Protein AF-A0A176J412-F1 (afdb_monomer)

Secondary structure (DSSP, 8-state):
--GGG-TTS-HHHHHHHHHHHHHHHHHHHHHHHHHHHGGGSS-HHHHHHHHHHHHHHHHHHHHHHHHHHHHHHHHHHHHHHHHHHHHHHHHHH-

pLDDT: mean 77.38, std 12.65, range [36.78, 91.88]

Solvent-accessible surface area (backbone atoms only — not comparable to full-atom values): 5199 Å² total; per-residue (Å²): 144,69,69,95,70,42,83,86,53,73,60,63,54,58,52,51,53,55,51,46,56,53,51,35,51,49,33,42,50,52,17,52,52,41,43,69,55,18,81,83,43,101,55,39,73,62,38,40,54,51,17,53,48,39,40,56,48,42,40,52,51,52,48,53,54,52,52,51,53,41,49,55,53,52,50,54,53,53,52,55,49,57,56,52,56,53,54,58,52,54,66,74,76,108

Nearest PDB structures (foldseek):
  6s1k-assembly1_K  TM=4.709E-01  e=5.641E+00  Escherichia coli str. K-12 substr. MG1655star
  6s1k-assembly1_E  TM=5.243E-01  e=9.279E+00  Escherichia coli str. K-12 substr. MG1655star

Foldseek 3Di:
DCCVPPVLPPVPLVVLVVVLVVQLVVQLVVLVVQLVCLVVDPHSVVSPVVSVVSNVVRSVVSVVVSVVVVVVVVVVSVVVVVVVVVVVVVVVVD

Mean predicted aligned error: 10.39 Å

Sequence (94 aa):
MKEFLSFNKMITPAIITIIFYIGSGISVLTGLVMMFNSGESMTPGLQILMGLFTMLLGPFAIRIYCELLIVMFKMNESLGKIASDRNEEEEKIG

Radius of gyration: 22.11 Å; Cα contacts (8 Å, |Δi|>4): 43; chains: 1; bounding box: 52×20×63 Å

Structure (mmCIF, N/CA/C/O backbone):
data_AF-A0A176J412-F1
#
_entry.id   AF-A0A176J412-F1
#
loop_
_atom_site.group_PDB
_atom_site.id
_atom_site.type_symbol
_atom_site.label_atom_id
_atom_site.label_alt_id
_atom_site.label_comp_id
_atom_site.label_asym_id
_atom_site.label_entity_id
_atom_site.label_seq_id
_atom_site.pdbx_PDB_ins_code
_atom_site.Cartn_x
_atom_site.Cartn_y
_atom_site.Cartn_z
_atom_site.occupancy
_atom_site.B_iso_or_equiv
_atom_site.auth_seq_id
_atom_site.auth_comp_id
_atom_site.auth_asym_id
_atom_site.auth_atom_id
_atom_site.pdbx_PDB_model_num
ATOM 1 N N . MET A 1 1 ? -25.849 11.137 5.488 1.00 44.62 1 MET A N 1
ATOM 2 C CA . MET A 1 1 ? -24.488 11.483 5.008 1.00 44.62 1 MET A CA 1
ATOM 3 C C . MET A 1 1 ? -23.602 12.000 6.151 1.00 44.62 1 MET A C 1
ATOM 5 O O . MET A 1 1 ? -23.086 13.106 6.083 1.00 44.62 1 MET A O 1
ATOM 9 N N . LYS A 1 2 ? -23.436 11.218 7.227 1.00 36.78 2 LYS A N 1
ATOM 10 C CA . LYS A 1 2 ? -22.530 11.548 8.348 1.00 36.78 2 LYS A CA 1
ATOM 11 C C . LYS A 1 2 ? -21.868 10.303 8.961 1.00 36.78 2 LYS A C 1
ATOM 13 O O . LYS A 1 2 ? -21.222 10.397 9.991 1.00 36.78 2 LYS A O 1
ATOM 18 N N . GLU A 1 3 ? -22.003 9.152 8.300 1.00 47.59 3 GLU A N 1
ATOM 19 C CA . GLU A 1 3 ? -21.407 7.874 8.722 1.00 47.59 3 GLU A CA 1
ATOM 20 C C . GLU A 1 3 ? -19.999 7.643 8.164 1.00 47.59 3 GLU A C 1
ATOM 22 O O . GLU A 1 3 ? -19.293 6.759 8.632 1.00 47.59 3 GLU A O 1
ATOM 27 N N . PHE A 1 4 ? -19.538 8.468 7.218 1.00 48.25 4 PHE A N 1
ATOM 28 C CA . PHE A 1 4 ? -18.144 8.428 6.755 1.00 48.25 4 PHE A CA 1
ATOM 29 C C . PHE A 1 4 ? -17.158 9.029 7.773 1.00 48.25 4 PHE A C 1
ATOM 31 O O . PHE A 1 4 ? -15.951 8.905 7.602 1.00 48.25 4 PHE A O 1
ATOM 38 N N . LEU A 1 5 ? -17.677 9.653 8.838 1.00 49.88 5 LEU A N 1
ATOM 39 C CA . LEU A 1 5 ? -16.920 10.144 9.993 1.00 49.88 5 LEU A CA 1
ATOM 40 C C . LEU A 1 5 ? -17.249 9.357 11.269 1.00 49.88 5 LEU A C 1
ATOM 42 O O . LEU A 1 5 ? -16.953 9.806 12.375 1.00 49.88 5 LEU A O 1
ATOM 46 N N . SER A 1 6 ? -17.849 8.173 11.131 1.00 48.22 6 SER A N 1
ATOM 47 C CA . SER A 1 6 ? -17.890 7.210 12.221 1.00 48.22 6 SER A CA 1
ATOM 48 C C . SER A 1 6 ? -16.474 6.669 12.404 1.00 48.22 6 SER A C 1
ATOM 50 O O . SER A 1 6 ? -16.093 5.672 11.798 1.00 48.22 6 SER A O 1
ATOM 52 N N . PHE A 1 7 ? -15.714 7.306 13.296 1.00 50.09 7 PHE A N 1
ATOM 53 C CA . PHE A 1 7 ? -14.453 6.821 13.883 1.00 50.09 7 PHE A CA 1
ATOM 54 C C . PHE A 1 7 ? -14.543 5.389 14.470 1.00 50.09 7 PHE A C 1
ATOM 56 O O . PHE A 1 7 ? -13.547 4.853 14.937 1.00 50.09 7 PHE A O 1
ATOM 63 N N . ASN A 1 8 ? -15.728 4.773 14.428 1.00 52.12 8 ASN A N 1
ATOM 64 C CA . ASN A 1 8 ? -16.018 3.375 14.736 1.00 52.12 8 ASN A CA 1
ATOM 65 C C . ASN A 1 8 ? -15.614 2.375 13.643 1.00 52.12 8 ASN A C 1
ATOM 67 O O . ASN A 1 8 ? -15.548 1.185 13.917 1.00 52.12 8 ASN A O 1
ATOM 71 N N . LYS A 1 9 ? -15.374 2.812 12.404 1.00 51.47 9 LYS A N 1
ATOM 72 C CA . LYS A 1 9 ? -14.861 1.932 11.350 1.00 51.47 9 LYS A CA 1
ATOM 73 C C . LYS A 1 9 ? -13.480 2.434 10.992 1.00 51.47 9 LYS A C 1
ATOM 75 O O . LYS A 1 9 ? -13.363 3.549 10.491 1.00 51.47 9 LYS A O 1
ATOM 80 N N . MET A 1 10 ? -12.447 1.653 11.310 1.00 61.12 10 MET A N 1
ATOM 81 C CA . MET A 1 10 ? -11.054 2.069 11.157 1.00 61.12 10 MET A CA 1
ATOM 82 C C . MET A 1 10 ? -10.826 2.735 9.785 1.00 61.12 10 MET A C 1
ATOM 84 O O . MET A 1 10 ? -10.822 2.077 8.744 1.00 61.12 10 MET A O 1
ATOM 88 N N . ILE A 1 11 ? -10.621 4.055 9.783 1.00 70.00 11 ILE A N 1
ATOM 89 C CA . ILE A 1 11 ? -10.244 4.836 8.594 1.00 70.00 11 ILE A CA 1
ATOM 90 C C . ILE A 1 11 ? -8.812 4.475 8.167 1.00 70.00 11 ILE A C 1
ATOM 92 O O . ILE A 1 11 ? -8.487 4.443 6.981 1.00 70.00 11 ILE A O 1
ATOM 96 N N . THR A 1 12 ? -7.967 4.122 9.136 1.00 76.19 12 THR A N 1
ATOM 97 C CA . THR A 1 12 ? -6.560 3.755 8.952 1.00 76.19 12 THR A CA 1
ATOM 98 C C . THR A 1 12 ? -6.306 2.668 7.888 1.00 76.19 12 THR A C 1
ATOM 100 O O . THR A 1 12 ? -5.509 2.919 6.987 1.00 76.19 12 THR A O 1
ATOM 103 N N . PRO A 1 13 ? -6.972 1.495 7.890 1.00 78.56 13 PRO A N 1
ATOM 104 C CA . PRO A 1 13 ? -6.789 0.467 6.869 1.00 78.56 13 PRO A CA 1
ATOM 105 C C . PRO A 1 13 ? -7.258 0.929 5.487 1.00 78.56 13 PRO A C 1
ATOM 107 O O . PRO A 1 13 ? -6.625 0.581 4.491 1.00 78.56 13 PRO A O 1
ATOM 110 N N . ALA A 1 14 ? -8.302 1.759 5.397 1.00 79.38 14 ALA A N 1
ATOM 111 C CA . ALA A 1 14 ? -8.731 2.325 4.119 1.00 79.38 14 ALA A CA 1
ATOM 112 C C . ALA A 1 14 ? -7.664 3.271 3.533 1.00 79.38 14 ALA A C 1
ATOM 114 O O . ALA A 1 14 ? -7.336 3.168 2.352 1.00 79.38 14 ALA A O 1
ATOM 115 N N . IL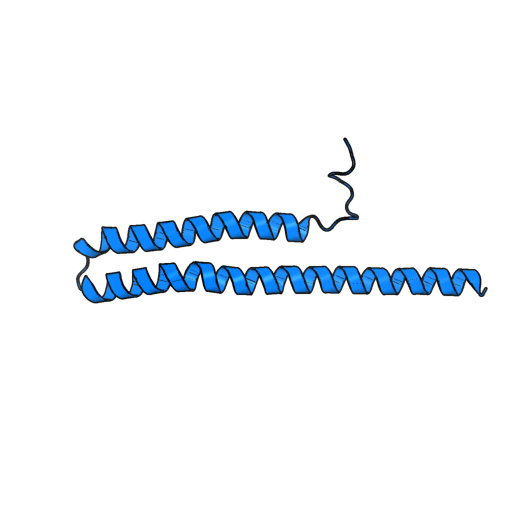E A 1 15 ? -7.057 4.124 4.366 1.00 84.44 15 ILE A N 1
ATOM 116 C CA . ILE A 1 15 ? -5.951 5.010 3.964 1.00 84.44 15 ILE A CA 1
ATOM 117 C C . ILE A 1 15 ? -4.735 4.200 3.497 1.00 84.44 15 ILE A C 1
ATOM 119 O O . ILE A 1 15 ? -4.197 4.477 2.425 1.00 84.44 15 ILE A O 1
ATOM 123 N N . ILE A 1 16 ? -4.325 3.177 4.259 1.00 85.56 16 ILE A N 1
ATOM 124 C CA . ILE A 1 16 ? -3.190 2.307 3.899 1.00 85.56 16 ILE A CA 1
ATOM 125 C C . ILE A 1 16 ? -3.424 1.653 2.531 1.00 85.56 16 ILE A C 1
ATOM 127 O O . ILE A 1 16 ? -2.515 1.603 1.707 1.00 85.56 16 ILE A O 1
ATOM 131 N N . THR A 1 17 ? -4.654 1.215 2.251 1.00 82.81 17 THR A N 1
ATOM 132 C CA . THR A 1 17 ? -5.006 0.580 0.971 1.00 82.81 17 THR A CA 1
ATOM 133 C C . THR A 1 17 ? -4.895 1.552 -0.214 1.00 82.81 17 THR A C 1
ATOM 135 O O . THR A 1 17 ? -4.434 1.170 -1.290 1.00 82.81 17 THR A O 1
ATOM 138 N N . ILE A 1 18 ? -5.263 2.824 -0.026 1.00 87.31 18 ILE A N 1
ATOM 139 C CA . ILE A 1 18 ? -5.123 3.866 -1.058 1.00 87.31 18 ILE A CA 1
ATOM 140 C C . ILE A 1 18 ? -3.643 4.169 -1.321 1.00 87.31 18 ILE A C 1
ATOM 142 O O . ILE A 1 18 ? -3.215 4.212 -2.476 1.00 87.31 18 ILE A O 1
ATOM 146 N N . ILE A 1 19 ? -2.845 4.321 -0.259 1.00 87.12 19 ILE A N 1
ATOM 147 C CA . ILE A 1 19 ? -1.395 4.542 -0.365 1.00 87.12 19 ILE A CA 1
ATOM 148 C C . ILE A 1 19 ? -0.719 3.355 -1.059 1.00 87.12 19 ILE A C 1
ATOM 150 O O . ILE A 1 19 ? 0.133 3.566 -1.917 1.00 87.12 19 ILE A O 1
ATOM 154 N N . PHE A 1 20 ? -1.128 2.120 -0.747 1.00 85.75 20 PHE A N 1
ATOM 155 C CA . PHE A 1 20 ? -0.635 0.907 -1.399 1.00 85.75 20 PHE A CA 1
ATOM 156 C C . PHE A 1 20 ? -0.839 0.954 -2.915 1.00 85.75 20 PHE A C 1
ATOM 158 O O . PHE A 1 20 ? 0.093 0.692 -3.671 1.00 85.75 20 PHE A O 1
ATOM 165 N N . TYR A 1 21 ? -2.042 1.308 -3.370 1.00 85.94 21 TYR A N 1
ATOM 166 C CA . TYR A 1 21 ? -2.356 1.325 -4.797 1.00 85.94 21 TYR A CA 1
ATOM 167 C C . TYR A 1 21 ? -1.520 2.375 -5.544 1.00 85.94 21 TYR A C 1
ATOM 169 O O . TYR A 1 21 ? -0.967 2.095 -6.609 1.00 85.94 21 TYR A O 1
ATOM 177 N N . ILE A 1 22 ? -1.356 3.559 -4.944 1.00 89.88 22 ILE A N 1
ATOM 178 C CA . ILE A 1 22 ? -0.514 4.635 -5.484 1.00 89.88 22 ILE A CA 1
ATOM 179 C C . ILE A 1 22 ? 0.964 4.220 -5.480 1.00 89.88 22 ILE A C 1
ATOM 181 O O . ILE A 1 22 ? 1.635 4.335 -6.503 1.00 89.88 22 ILE A O 1
ATOM 185 N N . GLY A 1 23 ? 1.468 3.684 -4.366 1.00 87.12 23 GLY A N 1
ATOM 186 C CA . GLY A 1 23 ? 2.853 3.231 -4.226 1.00 87.12 23 GLY A CA 1
ATOM 187 C C . GLY A 1 23 ? 3.199 2.077 -5.169 1.00 87.12 23 GLY A C 1
ATOM 188 O O . GLY A 1 23 ? 4.253 2.096 -5.800 1.00 87.12 23 GLY A O 1
ATOM 189 N N . SER A 1 24 ? 2.290 1.116 -5.344 1.00 87.94 24 SER A N 1
ATOM 190 C CA . SER A 1 24 ? 2.431 0.039 -6.329 1.00 87.94 24 SER A CA 1
ATOM 191 C C . SER A 1 24 ? 2.459 0.590 -7.754 1.00 87.94 24 SER A C 1
ATOM 193 O O . SER A 1 24 ? 3.272 0.139 -8.558 1.00 87.94 24 SER A O 1
ATOM 195 N N . GLY A 1 25 ? 1.612 1.575 -8.070 1.00 90.19 25 GLY A N 1
ATOM 196 C CA . GLY A 1 25 ? 1.623 2.246 -9.370 1.00 90.19 25 GLY A CA 1
ATOM 197 C C . GLY A 1 25 ? 2.955 2.945 -9.641 1.00 90.19 25 GLY A C 1
ATOM 198 O O . GLY A 1 25 ? 3.543 2.753 -10.702 1.00 90.19 25 GLY A O 1
ATOM 199 N N . ILE A 1 26 ? 3.478 3.677 -8.651 1.00 90.00 26 ILE A N 1
ATOM 200 C CA . ILE A 1 26 ? 4.789 4.335 -8.730 1.00 90.00 26 ILE A CA 1
ATOM 201 C C . ILE A 1 26 ? 5.905 3.302 -8.898 1.00 90.00 26 ILE A C 1
ATOM 203 O O . ILE A 1 26 ? 6.768 3.503 -9.740 1.00 90.00 26 ILE A O 1
ATOM 207 N N . SER A 1 27 ? 5.880 2.189 -8.158 1.00 88.56 27 SER A N 1
ATOM 208 C CA . SER A 1 27 ? 6.902 1.137 -8.250 1.00 88.56 27 SER A CA 1
ATOM 209 C C . SER A 1 27 ? 6.974 0.490 -9.635 1.00 88.56 27 SER A C 1
ATOM 211 O O . SER A 1 27 ? 8.058 0.139 -10.100 1.00 88.56 27 SER A O 1
ATOM 213 N N . VAL A 1 28 ? 5.830 0.311 -10.298 1.00 88.25 28 VAL A N 1
ATOM 214 C CA . VAL A 1 28 ? 5.790 -0.184 -11.681 1.00 88.25 28 VAL A CA 1
ATOM 215 C C . VAL A 1 28 ? 6.329 0.882 -12.634 1.00 88.25 28 VAL A C 1
ATOM 217 O O . VAL A 1 28 ? 7.119 0.571 -13.525 1.00 88.25 28 VAL A O 1
ATOM 220 N N . LEU A 1 29 ? 5.955 2.145 -12.415 1.00 90.81 29 LEU A N 1
ATOM 221 C CA . LEU A 1 29 ? 6.419 3.271 -13.222 1.00 90.81 29 LEU A CA 1
ATOM 222 C C . LEU A 1 29 ? 7.940 3.457 -13.124 1.00 90.81 29 LEU A C 1
ATOM 224 O O . LEU A 1 29 ? 8.600 3.614 -14.145 1.00 90.81 29 LEU A O 1
ATOM 228 N N . THR A 1 30 ? 8.513 3.393 -11.921 1.00 86.25 30 THR A N 1
ATOM 229 C CA . THR A 1 30 ? 9.960 3.521 -11.700 1.00 86.25 30 THR A CA 1
ATOM 230 C C . THR A 1 30 ? 10.733 2.354 -12.302 1.00 86.25 30 THR A C 1
ATOM 232 O O . THR A 1 30 ? 11.764 2.589 -12.929 1.00 86.25 30 THR A O 1
ATOM 235 N N . GLY A 1 31 ? 10.223 1.122 -12.194 1.00 84.88 31 GLY A N 1
ATOM 236 C CA . GLY A 1 31 ? 10.802 -0.042 -12.871 1.00 84.88 31 GLY A CA 1
ATOM 237 C C . GLY A 1 31 ? 10.834 0.130 -14.392 1.00 84.88 31 GLY A C 1
ATOM 238 O O . GLY A 1 31 ? 11.866 -0.096 -15.023 1.00 84.88 31 GLY A O 1
ATOM 239 N N . LEU A 1 32 ? 9.740 0.627 -14.977 1.00 86.62 32 LEU A N 1
ATOM 240 C CA . LEU A 1 32 ? 9.653 0.887 -16.413 1.00 86.62 32 LEU A CA 1
ATOM 241 C C . LEU A 1 32 ? 10.613 2.006 -16.851 1.00 86.62 32 LEU A C 1
ATOM 243 O O . LEU A 1 32 ? 11.348 1.852 -17.826 1.00 86.62 32 LEU A O 1
ATOM 247 N N . VAL A 1 33 ? 10.672 3.107 -16.096 1.00 87.00 33 VAL A N 1
ATOM 248 C CA . VAL A 1 33 ? 11.611 4.216 -16.334 1.00 87.00 33 VAL A CA 1
ATOM 249 C C . VAL A 1 33 ? 13.064 3.738 -16.236 1.00 87.00 33 VAL A C 1
ATOM 251 O O . VAL A 1 33 ? 13.878 4.118 -17.075 1.00 87.00 33 VAL A O 1
ATOM 254 N N . MET A 1 34 ? 13.403 2.868 -15.279 1.00 81.38 34 MET A N 1
ATOM 255 C CA . MET A 1 34 ? 14.741 2.272 -15.174 1.00 81.38 34 MET A CA 1
ATOM 256 C C . MET A 1 34 ? 15.111 1.439 -16.406 1.00 81.38 34 MET A C 1
ATOM 258 O O . MET A 1 34 ? 16.254 1.504 -16.857 1.00 81.38 34 MET A O 1
ATOM 262 N N . MET A 1 35 ? 14.157 0.699 -16.981 1.00 80.25 35 MET A N 1
ATOM 263 C CA . MET A 1 35 ? 14.386 -0.058 -18.215 1.00 80.25 35 MET A CA 1
ATOM 264 C C . MET A 1 35 ? 14.607 0.869 -19.418 1.00 80.25 35 MET A C 1
ATOM 266 O O . MET A 1 35 ? 15.529 0.626 -20.192 1.00 80.25 35 MET A O 1
ATOM 270 N N . PHE A 1 36 ? 13.846 1.961 -19.554 1.00 82.75 36 PHE A N 1
ATOM 271 C CA . PHE A 1 36 ? 14.037 2.933 -20.643 1.00 82.75 36 PHE A CA 1
ATOM 272 C C . PHE A 1 36 ? 15.354 3.721 -20.537 1.00 82.75 36 PHE A C 1
ATOM 274 O O . PHE A 1 36 ? 15.995 3.972 -21.553 1.00 82.75 36 PHE A O 1
ATOM 281 N N . ASN A 1 37 ? 15.798 4.065 -19.323 1.00 79.81 37 ASN A N 1
ATOM 282 C CA . ASN A 1 37 ? 17.063 4.785 -19.100 1.00 79.81 37 ASN A CA 1
ATOM 283 C C . ASN A 1 37 ? 18.305 3.873 -19.144 1.00 79.81 37 ASN A C 1
ATOM 285 O O . ASN A 1 37 ? 19.436 4.358 -19.118 1.00 79.81 37 ASN A O 1
ATOM 289 N N . SER A 1 38 ? 18.124 2.550 -19.231 1.00 70.75 38 SER A N 1
ATOM 290 C CA . SER A 1 38 ? 19.239 1.593 -19.278 1.00 70.75 38 SER A CA 1
ATOM 291 C C . SER A 1 38 ? 20.146 1.761 -20.506 1.00 70.75 38 SER A C 1
ATOM 293 O O . SER A 1 38 ? 21.306 1.359 -20.454 1.00 70.75 38 SER A O 1
ATOM 295 N N . GLY A 1 39 ? 19.657 2.397 -21.580 1.00 67.94 39 GLY A N 1
ATOM 296 C CA . GLY A 1 39 ? 20.418 2.647 -22.808 1.00 67.94 39 GLY A CA 1
ATOM 297 C C . GLY A 1 39 ? 21.592 3.622 -22.654 1.00 67.94 39 GLY A C 1
ATOM 298 O O . GLY A 1 39 ? 22.557 3.514 -23.402 1.00 67.94 39 GLY A O 1
ATOM 299 N N . GLU A 1 40 ? 21.554 4.525 -21.668 1.00 68.38 40 GLU A N 1
ATOM 300 C CA . GLU A 1 40 ? 22.643 5.490 -21.410 1.00 68.38 40 GLU A CA 1
ATOM 301 C C . GLU A 1 40 ? 23.655 4.999 -20.365 1.00 68.38 40 GLU A C 1
ATOM 303 O O . GLU A 1 40 ? 24.595 5.700 -19.992 1.00 68.38 40 GLU A O 1
ATOM 308 N N . SER A 1 41 ? 23.458 3.788 -19.850 1.00 66.88 41 SER A N 1
ATOM 309 C CA . SER A 1 41 ? 24.177 3.297 -18.681 1.00 66.88 41 SER A CA 1
ATOM 310 C C . SER A 1 41 ? 25.358 2.408 -19.064 1.00 66.88 41 SER A C 1
ATOM 312 O O . SER A 1 41 ? 25.285 1.617 -19.999 1.00 66.88 41 SER A O 1
ATOM 314 N N . MET A 1 42 ? 26.444 2.482 -18.289 1.00 62.62 42 MET A N 1
ATOM 315 C CA . MET A 1 42 ? 27.716 1.782 -18.548 1.00 62.62 42 MET A CA 1
ATOM 316 C C . MET A 1 42 ? 27.593 0.238 -18.571 1.00 62.62 42 MET A C 1
ATOM 318 O O . MET A 1 42 ? 28.507 -0.457 -19.010 1.00 62.62 42 MET A O 1
ATOM 322 N N . THR A 1 43 ? 26.475 -0.329 -18.096 1.00 76.75 43 THR A N 1
ATOM 323 C CA . THR A 1 43 ? 26.173 -1.772 -18.134 1.00 76.75 43 THR A CA 1
ATOM 324 C C . THR A 1 43 ? 24.663 -2.008 -18.329 1.00 76.75 43 THR A C 1
ATOM 326 O O . THR A 1 43 ? 23.938 -2.255 -17.361 1.00 76.75 43 THR A O 1
ATOM 329 N N . PRO A 1 44 ? 24.161 -1.967 -19.576 1.00 72.50 44 PRO A N 1
ATOM 330 C CA . PRO A 1 44 ? 22.724 -2.033 -19.863 1.00 72.50 44 PRO A CA 1
ATOM 331 C C . PRO A 1 44 ? 22.081 -3.358 -19.420 1.00 72.50 44 PRO A C 1
ATOM 333 O O . PRO A 1 44 ? 20.976 -3.365 -18.881 1.00 72.50 44 PRO A O 1
ATOM 336 N N . GLY A 1 45 ? 22.787 -4.488 -19.557 1.00 77.38 45 GLY A N 1
ATOM 337 C CA . GLY A 1 45 ? 22.244 -5.811 -19.217 1.00 77.38 45 GLY A CA 1
ATOM 338 C C . GLY A 1 45 ? 21.911 -5.997 -17.731 1.00 77.38 45 GLY A C 1
ATOM 339 O O . GLY A 1 45 ? 20.883 -6.581 -17.392 1.00 77.38 45 GLY A O 1
ATOM 340 N N . LEU A 1 46 ? 22.742 -5.457 -16.835 1.00 81.00 46 LEU A N 1
ATOM 341 C CA . LEU A 1 46 ? 22.540 -5.584 -15.387 1.00 81.00 46 LEU A CA 1
ATOM 342 C C . LEU A 1 46 ? 21.394 -4.685 -14.907 1.00 81.00 46 LEU A C 1
ATOM 344 O O . LEU A 1 46 ? 20.613 -5.068 -14.041 1.00 81.00 46 LEU A O 1
ATOM 348 N N . GLN A 1 47 ? 21.236 -3.519 -15.526 1.00 80.12 47 GLN A N 1
ATOM 349 C CA . GLN A 1 47 ? 20.2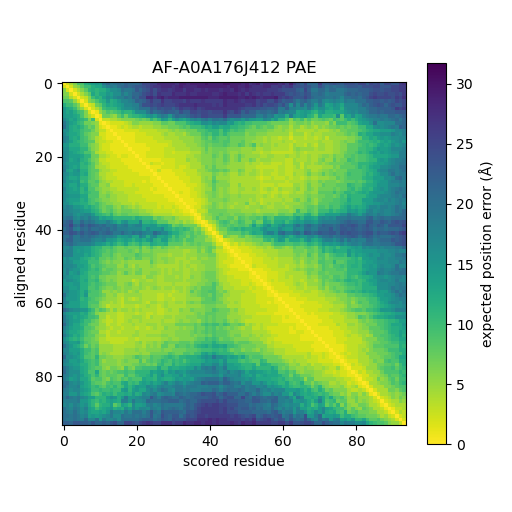02 -2.550 -15.176 1.00 80.12 47 GLN A CA 1
ATOM 350 C C . GLN A 1 47 ? 18.804 -2.987 -15.619 1.00 80.12 47 GLN A C 1
ATOM 352 O O . GLN A 1 47 ? 17.841 -2.792 -14.882 1.00 80.12 47 GLN A O 1
ATOM 357 N N . ILE A 1 48 ? 18.696 -3.652 -16.772 1.00 80.69 48 ILE A N 1
ATOM 358 C CA . ILE A 1 48 ? 17.445 -4.273 -17.231 1.00 80.69 48 ILE A CA 1
ATOM 359 C C . ILE A 1 48 ? 17.030 -5.402 -16.279 1.00 80.69 48 ILE A C 1
ATOM 361 O O . ILE A 1 48 ? 15.864 -5.481 -15.893 1.00 80.69 48 ILE A O 1
ATOM 365 N N . LEU A 1 49 ? 17.981 -6.239 -15.845 1.00 85.69 49 LEU A N 1
ATOM 366 C CA . LEU A 1 49 ? 17.718 -7.314 -14.885 1.00 85.69 49 LEU A CA 1
ATOM 367 C C . LEU A 1 49 ? 17.260 -6.762 -13.525 1.00 85.69 49 LEU A C 1
ATOM 369 O O . LEU A 1 49 ? 16.279 -7.248 -12.963 1.00 85.69 49 LEU A O 1
ATOM 373 N N . MET A 1 50 ? 17.922 -5.713 -13.026 1.00 82.75 50 MET A N 1
ATOM 374 C CA . MET A 1 50 ? 17.547 -5.034 -11.779 1.00 82.75 50 MET A CA 1
ATOM 375 C C . MET A 1 50 ? 16.201 -4.307 -11.888 1.00 82.75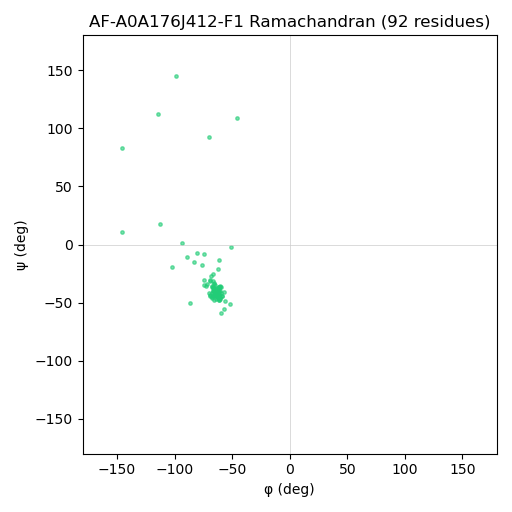 50 MET A C 1
ATOM 377 O O . MET A 1 50 ? 15.425 -4.322 -10.933 1.00 82.75 50 MET A O 1
ATOM 381 N N . GLY A 1 51 ? 15.888 -3.713 -13.043 1.00 82.44 51 GLY A N 1
ATOM 382 C CA . GLY A 1 51 ? 14.590 -3.094 -13.321 1.00 82.44 51 GLY A CA 1
ATOM 383 C C . GLY A 1 51 ? 13.454 -4.118 -13.330 1.00 82.44 51 GLY A C 1
ATOM 384 O O . GLY A 1 51 ? 12.428 -3.893 -12.693 1.00 82.44 51 GLY A O 1
ATOM 385 N N . LEU A 1 52 ? 13.669 -5.284 -13.952 1.00 84.88 52 LEU A N 1
ATOM 386 C CA . LEU A 1 52 ? 12.714 -6.397 -13.946 1.00 84.88 52 LEU A CA 1
ATOM 387 C C . LEU A 1 52 ? 12.475 -6.923 -12.522 1.00 84.88 52 LEU A C 1
ATOM 389 O O . LEU A 1 52 ? 11.331 -7.096 -12.102 1.00 84.88 52 LEU A O 1
ATOM 393 N N . PHE A 1 53 ? 13.552 -7.119 -11.756 1.00 87.12 53 PHE A N 1
ATOM 394 C CA . PHE A 1 53 ? 13.464 -7.520 -10.353 1.00 87.12 53 PHE A CA 1
ATOM 395 C C . PHE A 1 53 ? 12.729 -6.479 -9.507 1.00 87.12 53 PHE A C 1
ATOM 397 O O . PHE A 1 53 ? 11.876 -6.845 -8.710 1.00 87.12 53 PHE A O 1
ATOM 404 N N . THR A 1 54 ? 13.003 -5.189 -9.705 1.00 83.94 54 THR A N 1
ATOM 405 C CA . THR A 1 54 ? 12.340 -4.086 -8.989 1.00 83.94 54 THR A CA 1
ATOM 406 C C . THR A 1 54 ? 10.856 -3.986 -9.345 1.00 83.94 54 THR A C 1
ATOM 408 O O . THR A 1 54 ? 10.028 -3.765 -8.465 1.00 83.94 54 THR A O 1
ATOM 411 N N . MET A 1 55 ? 10.493 -4.211 -10.608 1.00 85.19 55 MET A N 1
ATOM 412 C CA . MET A 1 55 ? 9.102 -4.214 -11.064 1.00 85.19 55 MET A CA 1
ATOM 413 C C . MET A 1 55 ? 8.296 -5.383 -10.475 1.00 85.19 55 MET A C 1
ATOM 415 O O . MET A 1 55 ? 7.102 -5.226 -10.231 1.00 85.19 55 MET A O 1
ATOM 419 N N . LEU A 1 56 ? 8.934 -6.531 -10.214 1.00 85.88 56 LEU A N 1
ATOM 420 C CA . LEU A 1 56 ? 8.286 -7.696 -9.601 1.00 85.88 56 LEU A CA 1
ATOM 421 C C . LEU A 1 56 ? 8.299 -7.636 -8.063 1.00 85.88 56 LEU A C 1
ATOM 423 O O . LEU A 1 56 ? 7.261 -7.794 -7.420 1.00 85.88 56 LEU A O 1
ATOM 427 N N . LEU A 1 57 ? 9.469 -7.393 -7.463 1.00 88.06 57 LEU A N 1
ATOM 428 C CA . LE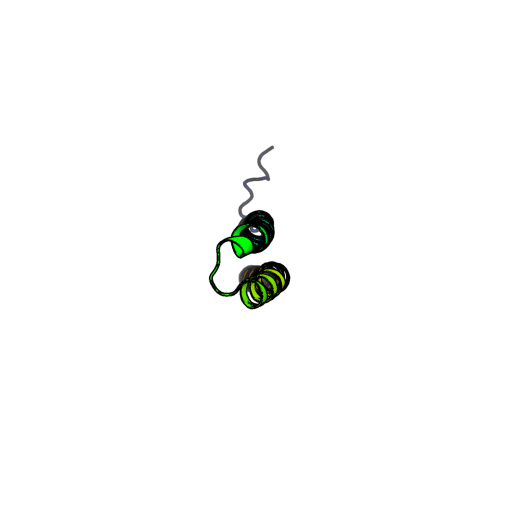U A 1 57 ? 9.654 -7.362 -6.010 1.00 88.06 57 LEU A CA 1
ATOM 429 C C . LEU A 1 57 ? 9.087 -6.104 -5.362 1.00 88.06 57 LEU A C 1
ATOM 431 O O . LEU A 1 57 ? 8.658 -6.182 -4.217 1.00 88.06 57 LEU A O 1
ATOM 435 N N . GLY A 1 58 ? 9.067 -4.961 -6.049 1.00 86.88 58 GLY A N 1
ATOM 436 C CA . GLY A 1 58 ? 8.572 -3.704 -5.488 1.00 86.88 58 GLY A CA 1
ATOM 437 C C . GLY A 1 58 ? 7.107 -3.798 -5.046 1.00 86.88 58 GLY A C 1
ATOM 438 O O . GLY A 1 58 ? 6.828 -3.668 -3.851 1.00 86.88 58 GLY A O 1
ATOM 439 N N . PRO A 1 59 ? 6.164 -4.130 -5.950 1.00 86.06 59 PRO A N 1
ATOM 440 C CA . PRO A 1 59 ? 4.762 -4.344 -5.593 1.00 86.06 59 PRO A CA 1
ATOM 441 C C . PRO A 1 59 ? 4.571 -5.487 -4.590 1.00 86.06 59 PRO A C 1
ATOM 443 O O . PRO A 1 59 ? 3.710 -5.399 -3.713 1.00 86.06 59 PRO A O 1
ATOM 446 N N . PHE A 1 60 ? 5.378 -6.549 -4.696 1.00 90.69 60 PHE A N 1
ATOM 447 C CA . PHE A 1 60 ? 5.295 -7.721 -3.824 1.00 90.69 60 PHE A CA 1
ATOM 448 C C . PHE A 1 60 ? 5.695 -7.407 -2.375 1.00 90.69 60 PHE A C 1
ATOM 450 O O . PHE A 1 60 ? 4.983 -7.767 -1.438 1.00 90.69 60 PHE A O 1
ATOM 457 N N . ALA A 1 61 ? 6.788 -6.669 -2.177 1.00 87.44 61 ALA A N 1
ATOM 458 C CA . ALA A 1 61 ? 7.205 -6.202 -0.861 1.00 87.44 61 ALA A CA 1
ATOM 459 C C . ALA A 1 61 ? 6.162 -5.241 -0.271 1.00 87.44 61 ALA A C 1
ATOM 461 O O . ALA A 1 61 ? 5.735 -5.419 0.869 1.00 87.44 61 ALA A O 1
ATOM 462 N N . ILE A 1 62 ? 5.685 -4.272 -1.061 1.00 86.62 62 ILE A N 1
ATOM 463 C CA . ILE A 1 62 ? 4.662 -3.305 -0.631 1.00 86.62 62 ILE A CA 1
ATOM 464 C C . ILE A 1 62 ? 3.363 -4.024 -0.213 1.00 86.62 62 ILE A C 1
ATOM 466 O O . ILE A 1 62 ? 2.753 -3.638 0.787 1.00 86.62 62 ILE A O 1
ATOM 470 N N . ARG A 1 63 ? 2.983 -5.112 -0.903 1.00 88.81 63 ARG A N 1
ATOM 471 C CA . ARG A 1 63 ? 1.858 -6.002 -0.547 1.00 88.81 63 ARG A CA 1
ATOM 472 C C . ARG A 1 63 ? 2.0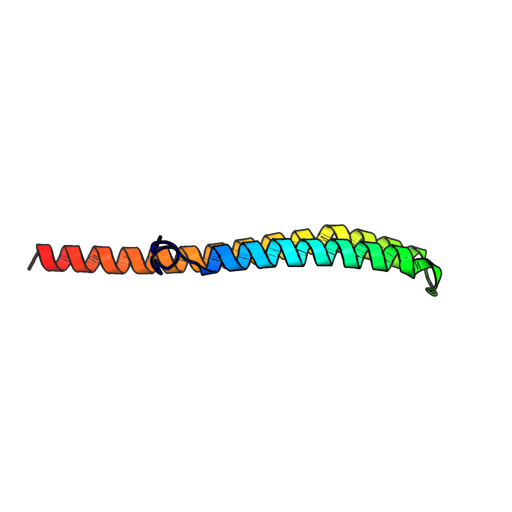17 -6.572 0.857 1.00 88.81 63 ARG A C 1
ATOM 474 O O . ARG A 1 63 ? 1.140 -6.375 1.694 1.00 88.81 63 ARG A O 1
ATOM 481 N N . ILE A 1 64 ? 3.150 -7.227 1.113 1.00 91.88 64 ILE A N 1
ATOM 482 C CA . ILE A 1 64 ? 3.441 -7.883 2.394 1.00 91.88 64 ILE A CA 1
ATOM 483 C C . ILE A 1 64 ? 3.437 -6.864 3.537 1.00 91.88 64 ILE A C 1
ATOM 485 O O . ILE A 1 64 ? 2.793 -7.090 4.561 1.00 91.88 64 ILE A O 1
ATOM 489 N N . TYR A 1 65 ? 4.105 -5.720 3.354 1.00 88.62 65 TYR A N 1
ATOM 490 C CA . TYR A 1 65 ? 4.140 -4.663 4.366 1.00 88.62 65 TYR A CA 1
ATOM 491 C C . TYR A 1 65 ? 2.746 -4.096 4.659 1.00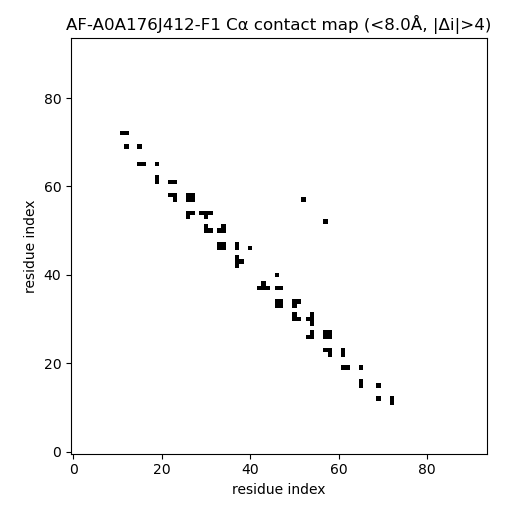 88.62 65 TYR A C 1
ATOM 493 O O . TYR A 1 65 ? 2.390 -3.927 5.825 1.00 88.62 65 TYR A O 1
ATOM 501 N N . CYS A 1 66 ? 1.933 -3.831 3.632 1.00 86.44 66 CYS A N 1
ATOM 502 C CA . CYS A 1 66 ? 0.584 -3.300 3.831 1.00 86.44 66 CYS A CA 1
ATOM 503 C C . CYS A 1 66 ? -0.348 -4.299 4.526 1.00 86.44 66 CYS A C 1
ATOM 505 O O . CYS A 1 66 ? -1.107 -3.892 5.406 1.00 86.44 66 CYS A O 1
ATOM 507 N N . GLU A 1 67 ? -0.277 -5.592 4.191 1.00 86.31 67 GLU A N 1
ATOM 508 C CA . GLU A 1 67 ? -1.039 -6.634 4.891 1.00 86.31 67 GLU A CA 1
ATOM 509 C C . GLU A 1 67 ? -0.649 -6.714 6.371 1.00 86.31 67 GLU A C 1
ATOM 511 O O . GLU A 1 67 ? -1.534 -6.717 7.228 1.00 86.31 67 GLU A O 1
ATOM 516 N N . LEU A 1 68 ? 0.650 -6.668 6.691 1.00 90.56 68 LEU A N 1
ATOM 517 C CA . LEU A 1 68 ? 1.120 -6.661 8.080 1.00 90.56 68 LEU A CA 1
ATOM 518 C C . LEU A 1 68 ? 0.595 -5.449 8.864 1.00 90.56 68 LEU A C 1
ATOM 520 O O . LEU A 1 68 ? 0.121 -5.597 9.991 1.00 90.56 68 LEU A O 1
ATOM 524 N N . LEU A 1 69 ? 0.649 -4.254 8.264 1.00 87.62 69 LEU A N 1
ATOM 525 C CA . LEU A 1 69 ? 0.152 -3.025 8.885 1.00 87.62 69 LEU A CA 1
ATOM 526 C C . LEU A 1 69 ? -1.351 -3.111 9.164 1.00 87.62 69 LEU A C 1
ATOM 528 O O . LEU A 1 69 ? -1.791 -2.815 10.275 1.00 87.62 69 LEU A O 1
ATOM 532 N N . ILE A 1 70 ? -2.142 -3.553 8.183 1.00 86.06 70 ILE A N 1
ATOM 533 C CA . ILE A 1 70 ? -3.592 -3.715 8.341 1.00 86.06 70 ILE A CA 1
ATOM 534 C C . ILE A 1 70 ? -3.901 -4.742 9.435 1.00 86.06 70 ILE A C 1
ATOM 536 O O . ILE A 1 70 ? -4.770 -4.493 10.270 1.00 86.06 70 ILE A O 1
ATOM 540 N N . VAL A 1 71 ? -3.188 -5.871 9.466 1.00 87.75 71 VAL A N 1
ATOM 541 C CA . VAL A 1 71 ? -3.374 -6.920 10.479 1.00 87.75 71 VAL A CA 1
ATOM 542 C C . VAL A 1 71 ? -3.100 -6.391 11.888 1.00 87.75 71 VAL A C 1
ATOM 544 O O . VAL A 1 71 ? -3.926 -6.601 12.774 1.00 87.75 71 VAL A O 1
ATOM 547 N N . MET A 1 72 ? -2.008 -5.649 12.095 1.00 86.19 72 MET A N 1
ATOM 548 C CA . MET A 1 72 ? -1.687 -5.035 13.395 1.00 86.19 72 MET A CA 1
ATOM 549 C C . MET A 1 72 ? -2.795 -4.093 13.867 1.00 86.19 72 MET A C 1
ATOM 551 O O . MET A 1 72 ? -3.237 -4.142 15.016 1.00 86.19 72 MET 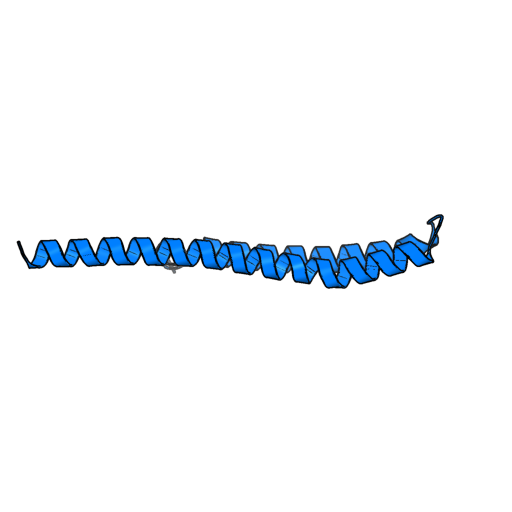A O 1
ATOM 555 N N . PHE A 1 73 ? -3.295 -3.270 12.951 1.00 82.94 73 PHE A N 1
ATOM 556 C CA . PHE A 1 73 ? -4.377 -2.341 13.225 1.00 82.94 73 PHE A CA 1
ATOM 557 C C . PHE A 1 73 ? -5.699 -3.068 13.552 1.00 82.94 73 PHE A C 1
ATOM 559 O O . PHE A 1 73 ? -6.388 -2.667 14.491 1.00 82.94 73 PHE A O 1
ATOM 566 N N . LYS A 1 74 ? -6.033 -4.163 12.851 1.00 77.38 74 LYS A N 1
ATOM 567 C CA . LYS A 1 74 ? -7.223 -4.991 13.152 1.00 77.38 74 LYS A CA 1
ATOM 568 C C . LYS A 1 74 ? -7.105 -5.718 14.490 1.00 77.38 74 LYS A C 1
ATOM 570 O O . LYS A 1 74 ? -8.100 -5.891 15.192 1.00 77.38 74 LYS A O 1
ATOM 575 N N . MET A 1 75 ? -5.899 -6.150 14.850 1.00 84.44 75 MET A N 1
ATOM 576 C CA . MET A 1 75 ? -5.641 -6.771 16.146 1.00 84.44 75 MET A CA 1
ATOM 577 C C . MET A 1 75 ? -5.902 -5.768 17.275 1.00 84.44 75 MET A C 1
ATOM 579 O O . MET A 1 75 ? -6.623 -6.087 18.213 1.00 84.44 75 MET A O 1
ATOM 583 N N . ASN A 1 76 ? -5.417 -4.531 17.137 1.00 82.88 76 ASN A N 1
ATOM 584 C CA . ASN A 1 76 ? -5.660 -3.468 18.113 1.00 82.88 76 ASN A CA 1
ATOM 585 C C . ASN A 1 76 ? -7.159 -3.158 18.308 1.00 82.88 76 ASN A C 1
ATOM 587 O O . ASN A 1 76 ? -7.620 -3.005 19.436 1.00 82.88 76 ASN A O 1
ATOM 591 N N . GLU A 1 77 ? -7.936 -3.122 17.223 1.00 76.19 77 GLU A N 1
ATOM 592 C CA . GLU A 1 77 ? -9.397 -2.959 17.294 1.00 76.19 77 GLU A CA 1
ATOM 593 C C . GLU A 1 77 ? -10.068 -4.130 18.033 1.00 76.19 77 GLU A C 1
ATOM 595 O O . GLU A 1 77 ? -10.924 -3.923 18.893 1.00 76.19 77 GLU A O 1
ATOM 600 N N . SER A 1 78 ? -9.634 -5.362 17.749 1.00 80.00 78 SER A N 1
ATOM 601 C CA . SER A 1 78 ? -10.165 -6.571 18.394 1.00 80.00 78 SER A CA 1
ATOM 602 C C . SER A 1 78 ? -9.905 -6.573 19.906 1.00 80.00 78 SER A C 1
ATOM 604 O O . SER A 1 78 ? -10.794 -6.921 20.679 1.00 80.00 78 SER A O 1
ATOM 606 N N . LEU A 1 79 ? -8.719 -6.129 20.339 1.00 75.38 79 LEU A N 1
ATOM 607 C CA . LEU A 1 79 ? -8.373 -5.987 21.757 1.00 75.38 79 LEU A CA 1
ATOM 608 C C . LEU A 1 79 ? -9.237 -4.930 22.461 1.00 75.38 79 LEU A C 1
ATOM 610 O O . LEU A 1 79 ? -9.720 -5.177 23.565 1.00 75.38 79 LEU A O 1
ATOM 614 N N . GLY A 1 80 ? -9.462 -3.777 21.821 1.00 77.81 80 GLY A N 1
ATOM 615 C CA . GLY A 1 80 ? -10.341 -2.735 22.360 1.00 77.81 80 GLY A CA 1
ATOM 616 C C . GLY A 1 80 ? -11.781 -3.221 22.549 1.00 77.81 80 GLY A C 1
ATOM 617 O O . GLY A 1 80 ? -12.422 -2.892 23.544 1.00 77.81 80 GLY A O 1
ATOM 618 N N . LYS A 1 81 ? -12.263 -4.070 21.636 1.00 77.25 81 LYS A N 1
ATOM 619 C CA . LYS A 1 81 ? -13.606 -4.653 21.707 1.00 77.25 81 LYS A CA 1
ATOM 620 C C . LYS A 1 81 ? -13.762 -5.629 22.876 1.00 77.25 81 LYS A C 1
ATOM 622 O O . LYS A 1 81 ? -14.700 -5.496 23.651 1.00 77.25 81 LYS A O 1
ATOM 627 N N . ILE A 1 82 ? -12.790 -6.524 23.071 1.00 77.62 82 ILE A N 1
ATOM 628 C CA . ILE A 1 82 ? -12.775 -7.476 24.198 1.00 77.62 82 ILE A CA 1
ATOM 629 C C . ILE A 1 82 ? -12.732 -6.745 25.553 1.00 77.62 82 ILE A C 1
ATOM 631 O O . ILE A 1 82 ? -13.346 -7.189 26.521 1.00 77.62 82 ILE A O 1
ATOM 635 N N . ALA A 1 83 ? -12.012 -5.621 25.640 1.00 76.31 83 ALA A N 1
ATOM 636 C CA . ALA A 1 83 ? -11.972 -4.812 26.857 1.00 76.31 83 ALA A CA 1
ATOM 637 C C . ALA A 1 83 ? -13.326 -4.150 27.173 1.00 76.31 83 ALA A C 1
ATOM 639 O O . ALA A 1 83 ? -13.697 -4.068 28.341 1.00 76.31 83 ALA A O 1
ATOM 640 N N . SER A 1 84 ? -14.061 -3.708 26.148 1.00 73.94 84 SER A N 1
ATOM 641 C CA . SER A 1 84 ? -15.401 -3.131 26.312 1.00 73.94 84 SER A CA 1
ATOM 642 C C . SER A 1 84 ? -16.428 -4.181 26.736 1.00 73.94 84 SER A C 1
ATOM 644 O O . SER A 1 84 ? -17.192 -3.926 27.662 1.00 73.94 84 SER A O 1
ATOM 646 N N . ASP A 1 85 ? -16.406 -5.365 26.114 1.00 77.06 85 ASP A N 1
ATOM 647 C CA . ASP A 1 85 ? -17.342 -6.454 26.427 1.00 77.06 85 ASP A CA 1
ATOM 648 C C . ASP A 1 85 ? -17.204 -6.912 27.893 1.00 77.06 85 ASP A C 1
ATOM 650 O O . ASP A 1 85 ? -18.207 -7.156 28.559 1.00 77.06 85 ASP A O 1
ATOM 654 N N . ARG A 1 86 ? -15.982 -6.941 28.452 1.00 74.81 86 ARG A N 1
ATOM 655 C CA . ARG A 1 86 ? -15.784 -7.270 29.878 1.00 74.81 86 ARG A CA 1
ATOM 656 C C . ARG A 1 86 ? -16.383 -6.250 30.847 1.00 74.81 86 ARG A C 1
ATOM 658 O O . ARG A 1 86 ? -16.857 -6.651 31.903 1.00 74.81 86 ARG A O 1
ATOM 665 N N . ASN A 1 87 ? -16.372 -4.959 30.51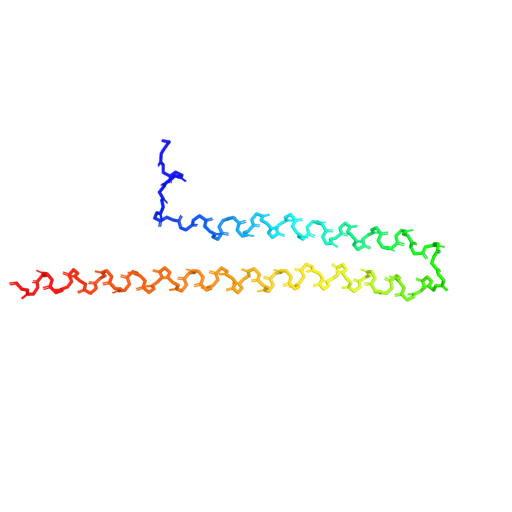8 1.00 68.81 87 ASN A N 1
ATOM 666 C CA . ASN A 1 87 ? -16.924 -3.933 31.410 1.00 68.81 87 ASN A CA 1
ATOM 667 C C . ASN A 1 87 ? -18.460 -3.986 31.464 1.00 68.81 87 ASN A C 1
ATOM 669 O O . ASN A 1 87 ? -19.039 -3.752 32.521 1.00 68.81 87 ASN A O 1
ATOM 673 N N . GLU A 1 88 ? -19.122 -4.335 30.355 1.00 69.62 88 GLU A N 1
ATOM 674 C CA . GLU A 1 88 ? -20.578 -4.545 30.339 1.00 69.62 88 GLU A CA 1
ATOM 675 C C . GLU A 1 88 ? -21.006 -5.796 31.113 1.00 69.62 88 GLU A C 1
ATOM 677 O O . GLU A 1 88 ? -22.112 -5.838 31.655 1.00 69.62 88 GLU A O 1
ATOM 682 N N . GLU A 1 89 ? -20.161 -6.828 31.160 1.00 70.88 89 GLU A N 1
ATOM 683 C CA . GLU A 1 89 ? -20.421 -8.003 31.990 1.00 70.88 89 GLU A CA 1
ATOM 684 C C . GLU A 1 89 ? -20.301 -7.665 33.481 1.00 70.88 89 GLU A C 1
ATOM 686 O O . GLU A 1 89 ? -21.196 -8.028 34.235 1.00 70.88 89 GLU A O 1
ATOM 691 N N . GLU A 1 90 ? -19.291 -6.905 33.918 1.00 63.16 90 GLU A N 1
ATOM 692 C CA . GLU A 1 90 ? -19.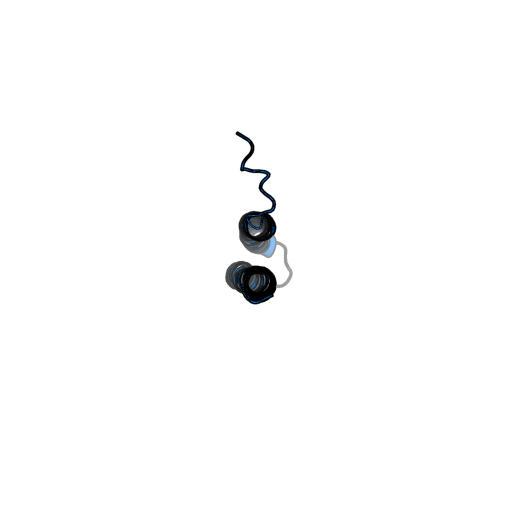176 -6.517 35.336 1.00 63.16 90 GLU A CA 1
ATOM 693 C C . GLU A 1 90 ? -20.308 -5.584 35.807 1.00 63.16 90 GLU A C 1
ATOM 695 O O . GLU A 1 90 ? -20.786 -5.737 36.929 1.00 63.16 90 GLU A O 1
ATOM 700 N N . GLU A 1 91 ? -20.816 -4.688 34.950 1.00 67.62 91 GLU A N 1
ATOM 701 C CA . GLU A 1 91 ? -21.975 -3.834 35.271 1.00 67.62 91 GLU A CA 1
ATOM 702 C C . GLU A 1 91 ? -23.291 -4.626 35.392 1.00 67.62 91 GLU A C 1
ATOM 704 O O . GLU A 1 91 ? -24.191 -4.224 36.121 1.00 67.62 91 GLU A O 1
ATOM 709 N N . LYS A 1 92 ? -23.424 -5.772 34.711 1.00 60.25 92 LYS A N 1
ATOM 710 C CA . LYS A 1 92 ? -24.620 -6.632 34.811 1.00 60.25 92 LYS A CA 1
ATOM 711 C C . LYS A 1 92 ? -24.603 -7.571 36.018 1.00 60.25 92 LYS A C 1
ATOM 713 O O . LYS A 1 92 ? -25.638 -8.166 36.321 1.00 60.25 92 LYS A O 1
ATOM 718 N N . ILE A 1 93 ? -23.444 -7.758 36.651 1.00 65.50 93 ILE A N 1
ATOM 719 C CA . ILE A 1 93 ? -23.262 -8.674 37.788 1.00 65.50 93 ILE A CA 1
ATOM 720 C C . ILE A 1 93 ? -23.220 -7.905 39.130 1.00 65.50 93 ILE A C 1
ATOM 722 O O . ILE A 1 93 ? -23.444 -8.523 40.173 1.00 65.50 93 ILE A O 1
ATOM 726 N N . GLY A 1 94 ? -22.960 -6.589 39.118 1.00 50.50 94 GLY A N 1
ATOM 727 C CA . GLY A 1 94 ? -23.003 -5.692 40.289 1.00 50.50 94 GLY A CA 1
ATOM 728 C C . GLY A 1 94 ? -24.361 -5.040 40.527 1.00 50.50 94 GLY A C 1
ATOM 729 O O . GLY A 1 94 ? -24.672 -4.792 41.715 1.00 50.50 94 GLY A O 1
#